Protein AF-A0AAV2Q7E6-F1 (afdb_monomer_lite)

Radius of gyration: 12.96 Å; chains: 1; bounding box: 34×28×27 Å

Organism: Meganyctiphanes norvegica (NCBI:txid48144)

Secondary structure (DSSP, 8-state):
---EEE--S---------TTPPSEEEEETTTTTSEEEEEEE-TTS-EEEEEEEEPTTEEEETTTTEEEETTTSPPTTTTTSS----SSSHHHHHHHHHHHHS---

InterPro domains:
  IPR002557 Chitin binding domain [PF01607] (18-76)
  IPR002557 Chitin binding domain [PS50940] (15-78)
  IPR002557 Chitin binding domain [SM00494] (16-78)
  IPR036508 Chitin binding domain superfamily [SSF57625] (16-85)
  IPR052976 Scoloptoxin-like [PTHR22933] (14-78)

pLDDT: mean 76.54, std 13.36, range [34.16, 89.44]

Sequence (105 aa):
MVMATAAIGQDLQSTFKCEGRPSGFYTDVESNCQVFHVCVPDTNLETRQFTFSCGRSTVFSQVDQTCVHSDMAPPCQESQLTGDTTGRDFFEIFKEFLKKNMWVT

Structure (mmCIF, N/CA/C/O backbone):
data_AF-A0AAV2Q7E6-F1
#
_entry.id   AF-A0AAV2Q7E6-F1
#
loop_
_atom_site.group_PDB
_atom_site.id
_atom_site.type_symbol
_atom_site.label_atom_id
_atom_site.label_alt_id
_atom_site.label_comp_id
_atom_site.label_asym_id
_atom_site.label_entity_id
_atom_site.label_seq_id
_atom_site.pdbx_PDB_ins_code
_atom_site.Cartn_x
_atom_site.Cartn_y
_atom_site.Cartn_z
_atom_site.occupancy
_atom_site.B_iso_or_equiv
_atom_site.auth_seq_id
_atom_site.auth_comp_id
_atom_site.auth_asym_id
_atom_site.auth_atom_id
_atom_site.pdbx_PDB_model_num
ATOM 1 N N . MET A 1 1 ? 15.816 2.746 1.451 1.00 45.94 1 MET A N 1
ATOM 2 C CA . MET A 1 1 ? 14.777 3.644 1.991 1.00 45.94 1 MET A CA 1
ATOM 3 C C . MET A 1 1 ? 13.708 3.739 0.925 1.00 45.94 1 MET A C 1
ATOM 5 O O . MET A 1 1 ? 13.842 4.520 -0.007 1.00 45.94 1 MET A O 1
ATOM 9 N N . VAL A 1 2 ? 12.769 2.798 0.951 1.00 55.34 2 VAL A N 1
ATOM 10 C CA . VAL A 1 2 ? 11.736 2.716 -0.076 1.00 55.34 2 VAL A CA 1
ATOM 11 C C . VAL A 1 2 ? 10.571 3.564 0.403 1.00 55.34 2 VAL A C 1
ATOM 13 O O . VAL A 1 2 ? 9.958 3.255 1.416 1.00 55.34 2 VAL A O 1
ATOM 16 N N . MET A 1 3 ? 10.344 4.685 -0.270 1.00 68.81 3 MET A N 1
ATOM 17 C CA . MET A 1 3 ? 9.359 5.663 0.168 1.00 68.81 3 MET A CA 1
ATOM 18 C C . M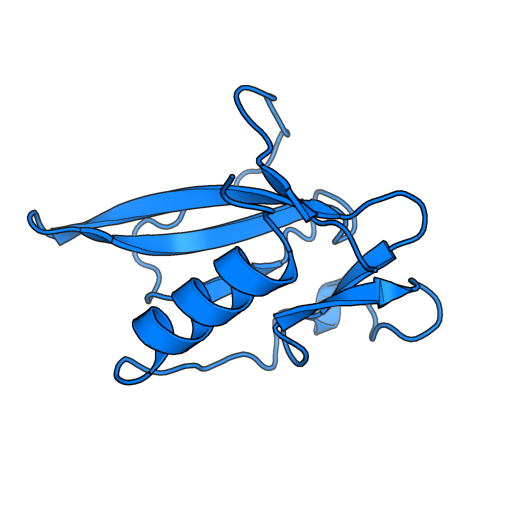ET A 1 3 ? 8.036 5.389 -0.534 1.00 68.81 3 MET A C 1
ATOM 20 O O . MET A 1 3 ? 7.957 5.453 -1.763 1.00 68.81 3 MET A O 1
ATOM 24 N N . ALA A 1 4 ? 7.013 5.097 0.261 1.00 76.69 4 ALA A N 1
ATOM 25 C CA . ALA A 1 4 ? 5.630 5.240 -0.152 1.00 76.69 4 ALA A CA 1
ATOM 26 C C . ALA A 1 4 ? 5.148 6.608 0.333 1.00 76.69 4 ALA A C 1
ATOM 28 O O . ALA A 1 4 ? 5.332 6.961 1.498 1.00 76.69 4 ALA A O 1
ATOM 29 N N . THR A 1 5 ? 4.547 7.393 -0.548 1.00 82.06 5 THR A N 1
ATOM 30 C CA . THR A 1 5 ? 3.982 8.697 -0.192 1.00 82.06 5 THR A CA 1
ATOM 31 C C . THR A 1 5 ? 2.473 8.593 -0.128 1.00 82.06 5 THR A C 1
ATOM 33 O O . THR A 1 5 ? 1.864 7.965 -0.993 1.00 82.06 5 THR A O 1
ATOM 36 N N . ALA A 1 6 ? 1.858 9.217 0.877 1.00 80.44 6 ALA A N 1
ATOM 37 C CA . ALA A 1 6 ? 0.408 9.350 0.914 1.00 80.44 6 ALA A CA 1
ATOM 38 C C . ALA A 1 6 ? -0.055 10.105 -0.341 1.00 80.44 6 ALA A C 1
ATOM 40 O O . ALA A 1 6 ? 0.371 11.235 -0.590 1.00 80.44 6 ALA A O 1
ATOM 41 N N . ALA A 1 7 ? -0.918 9.475 -1.132 1.00 71.19 7 ALA A N 1
ATOM 42 C CA . ALA A 1 7 ? -1.530 10.094 -2.295 1.00 71.19 7 ALA A CA 1
ATOM 43 C C . ALA A 1 7 ? -2.718 10.935 -1.809 1.00 71.19 7 ALA A C 1
ATOM 45 O O . ALA A 1 7 ? -3.867 10.496 -1.811 1.00 71.19 7 ALA A O 1
ATOM 46 N N . ILE A 1 8 ? -2.433 12.134 -1.301 1.00 58.84 8 ILE A N 1
ATOM 47 C CA . ILE A 1 8 ? -3.466 13.060 -0.829 1.00 58.84 8 ILE A CA 1
ATOM 48 C C . ILE A 1 8 ? -4.053 13.775 -2.051 1.00 58.84 8 ILE A C 1
ATOM 50 O O . ILE A 1 8 ? -3.366 14.550 -2.710 1.00 58.84 8 ILE A O 1
ATOM 54 N N . GLY A 1 9 ? -5.328 13.521 -2.351 1.00 53.88 9 GLY A N 1
ATOM 55 C CA . GLY A 1 9 ? -6.105 14.327 -3.300 1.00 53.88 9 GLY A CA 1
ATOM 56 C C . GLY A 1 9 ? -5.805 14.116 -4.786 1.00 53.88 9 GLY A C 1
ATOM 57 O O . GLY A 1 9 ? -6.203 14.954 -5.590 1.00 53.88 9 GLY A O 1
ATOM 58 N N . GLN A 1 10 ? -5.132 13.033 -5.177 1.00 46.19 10 GLN A N 1
ATOM 59 C CA . GLN A 1 10 ? -5.034 12.696 -6.594 1.00 46.19 10 GLN A CA 1
ATOM 60 C C . GLN A 1 10 ? -6.194 11.790 -6.985 1.00 46.19 10 GLN A C 1
ATOM 62 O O . GLN A 1 10 ? -6.382 10.724 -6.399 1.00 46.19 10 GLN A O 1
ATOM 67 N N . ASP A 1 11 ? -6.940 12.244 -7.989 1.00 49.69 11 ASP A N 1
ATOM 68 C CA . ASP A 1 11 ? -7.808 11.452 -8.859 1.00 49.69 11 ASP A CA 1
ATOM 69 C C . ASP A 1 11 ? -6.948 10.420 -9.607 1.00 49.69 11 ASP A C 1
ATOM 71 O O . ASP A 1 11 ? -6.719 10.480 -10.812 1.00 49.69 11 ASP A O 1
ATOM 75 N N . LEU A 1 12 ? -6.345 9.510 -8.845 1.00 58.03 12 LEU A N 1
ATOM 76 C CA . LEU A 1 12 ? -5.895 8.237 -9.357 1.00 58.03 12 LEU A CA 1
A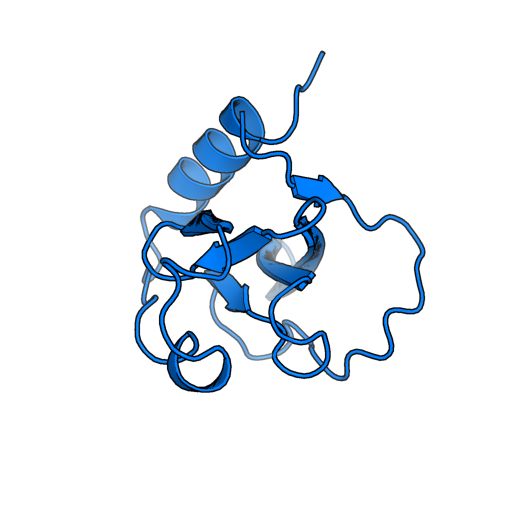TOM 77 C C . LEU A 1 12 ? -7.186 7.579 -9.820 1.00 58.03 12 LEU A C 1
ATOM 79 O O . LEU A 1 12 ? -8.028 7.270 -8.977 1.00 58.03 12 LEU A O 1
ATOM 83 N N . GLN A 1 13 ? -7.373 7.475 -11.140 1.00 59.47 13 GLN A N 1
ATOM 84 C CA . GLN A 1 13 ? -8.499 6.796 -11.784 1.00 59.47 13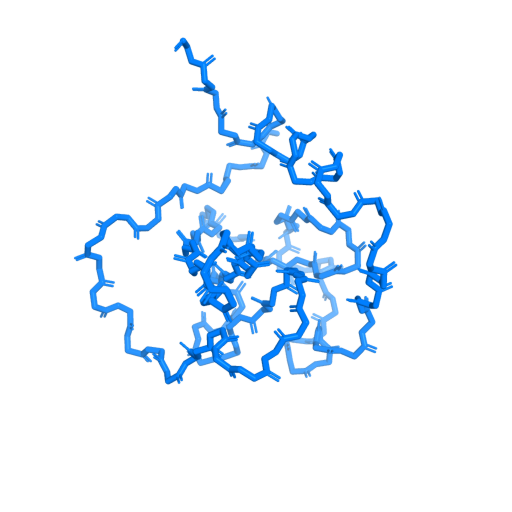 GLN A CA 1
ATOM 85 C C . GLN A 1 13 ? -8.457 5.307 -11.437 1.00 59.47 13 GLN A C 1
ATOM 87 O O . GLN A 1 13 ? -8.136 4.466 -12.265 1.00 59.47 13 GLN A O 1
ATOM 92 N N . SER A 1 14 ? -8.712 5.020 -10.173 1.00 71.25 14 SER A N 1
ATOM 93 C CA . SER A 1 14 ? -8.713 3.714 -9.569 1.00 71.25 14 SER A CA 1
ATOM 94 C C . SER A 1 14 ? -10.142 3.434 -9.170 1.00 71.25 14 SER A C 1
ATOM 96 O O . SER A 1 14 ? -10.746 4.159 -8.366 1.00 71.25 14 SER A O 1
ATOM 98 N N . THR A 1 15 ? -10.703 2.376 -9.734 1.00 82.44 15 THR A N 1
ATOM 99 C CA . THR A 1 15 ? -12.031 1.898 -9.341 1.00 82.44 15 THR A CA 1
ATOM 100 C C . THR A 1 15 ? -12.014 1.221 -7.967 1.00 82.44 15 THR A C 1
ATOM 102 O O . THR A 1 15 ? -13.067 0.846 -7.443 1.00 82.44 15 THR A O 1
ATOM 105 N N . PHE A 1 16 ? -10.838 1.102 -7.338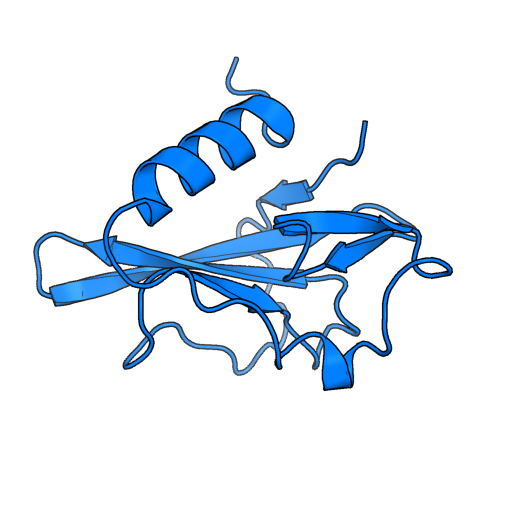 1.00 87.44 16 PHE A N 1
ATOM 106 C CA . PHE A 1 16 ? -10.665 0.431 -6.062 1.00 87.44 16 PHE A CA 1
ATOM 107 C C . PHE A 1 16 ? -11.420 1.125 -4.920 1.00 87.44 16 PHE A C 1
ATOM 109 O O . PHE A 1 16 ? -11.239 2.316 -4.631 1.00 87.44 16 PHE A O 1
ATOM 116 N N . LYS A 1 17 ? -12.222 0.325 -4.208 1.00 86.81 17 LYS A N 1
ATOM 117 C CA . LYS A 1 17 ? -12.939 0.704 -2.987 1.00 86.81 17 LYS A CA 1
ATOM 118 C C . LYS A 1 17 ? -12.711 -0.325 -1.885 1.00 86.81 17 LYS A C 1
ATOM 120 O O . LYS A 1 17 ? -12.747 -1.530 -2.138 1.00 86.81 17 LYS A O 1
ATOM 125 N N . CYS A 1 18 ? -12.530 0.168 -0.661 1.00 87.12 18 CYS A N 1
ATOM 126 C CA . CYS A 1 18 ? -12.454 -0.660 0.546 1.00 87.12 18 CYS A CA 1
ATOM 127 C C . CYS A 1 18 ? -13.803 -1.228 1.012 1.00 87.12 18 CYS A C 1
ATOM 129 O O . CYS A 1 18 ? -13.826 -2.110 1.866 1.00 87.12 18 CYS A O 1
ATOM 131 N N . GLU A 1 19 ? -14.923 -0.735 0.482 1.00 86.50 19 GLU A N 1
ATOM 132 C CA . GLU A 1 19 ? -16.256 -1.212 0.849 1.00 86.50 19 GLU A CA 1
ATOM 133 C C . GLU A 1 19 ? -16.401 -2.722 0.591 1.00 86.50 19 GLU A C 1
ATOM 135 O O . GLU A 1 19 ? -16.055 -3.223 -0.479 1.00 86.50 19 GLU A O 1
ATOM 140 N N . GLY A 1 20 ? -16.871 -3.461 1.601 1.00 81.12 20 GLY A N 1
ATOM 141 C CA . GLY A 1 20 ? -17.040 -4.916 1.531 1.00 81.12 20 GLY A CA 1
ATOM 142 C C . GLY A 1 20 ? -15.740 -5.731 1.552 1.00 81.12 20 GLY A C 1
ATOM 143 O O . GLY A 1 20 ? -15.799 -6.954 1.426 1.00 81.12 20 GLY A O 1
ATOM 144 N N . ARG A 1 21 ? -14.571 -5.096 1.721 1.00 83.12 21 ARG A N 1
ATOM 145 C CA . ARG A 1 21 ? -13.271 -5.777 1.811 1.00 83.12 21 ARG A CA 1
ATOM 146 C C . ARG A 1 21 ? -12.794 -5.888 3.262 1.00 83.12 21 ARG A C 1
ATOM 148 O O . ARG A 1 21 ? -13.053 -4.989 4.060 1.00 83.12 21 ARG A O 1
ATOM 155 N N . PRO A 1 22 ? -12.064 -6.960 3.621 1.00 83.69 22 PRO A N 1
ATOM 156 C CA . PRO A 1 22 ? -11.436 -7.048 4.931 1.00 83.69 22 PRO A CA 1
ATOM 157 C C . PRO A 1 22 ? -10.349 -5.978 5.106 1.00 83.69 22 PRO A C 1
ATOM 159 O O . PRO A 1 22 ? -9.849 -5.387 4.145 1.00 83.69 22 PRO A O 1
ATOM 162 N N . SER A 1 23 ? -9.951 -5.736 6.352 1.00 84.94 23 SER A N 1
ATOM 163 C CA . SER A 1 23 ? -8.822 -4.857 6.644 1.00 84.94 23 SER A CA 1
ATOM 164 C C . SER A 1 23 ? -7.537 -5.405 6.024 1.00 84.94 23 SER A C 1
ATOM 166 O O . SER A 1 23 ? -7.242 -6.585 6.212 1.00 84.94 23 SER A O 1
ATOM 168 N N . GLY A 1 24 ? -6.775 -4.583 5.307 1.00 86.25 24 GLY A N 1
ATOM 169 C CA . GLY A 1 24 ? -5.600 -5.080 4.594 1.00 86.25 24 GLY A CA 1
ATOM 170 C C . GLY A 1 24 ? -4.945 -4.068 3.665 1.00 86.25 24 GLY A C 1
ATOM 171 O O . GLY A 1 24 ? -5.420 -2.941 3.508 1.00 86.25 24 GLY A O 1
ATOM 172 N N . PHE A 1 25 ? -3.846 -4.504 3.053 1.00 86.56 25 PHE A N 1
ATOM 173 C CA . PHE A 1 25 ? -3.152 -3.796 1.982 1.00 86.56 25 PHE A CA 1
ATOM 174 C C . PHE A 1 25 ? -3.562 -4.395 0.641 1.00 86.56 25 PHE A C 1
ATOM 176 O O . PHE A 1 25 ? -3.582 -5.615 0.492 1.00 86.56 25 PHE A O 1
ATOM 183 N N . TYR A 1 26 ? -3.855 -3.541 -0.328 1.00 86.44 26 TYR A N 1
ATOM 184 C CA . TYR A 1 26 ? -4.391 -3.935 -1.620 1.00 86.44 26 TYR A CA 1
ATOM 185 C C . TYR A 1 26 ? -3.649 -3.237 -2.739 1.00 86.44 26 TYR A C 1
ATOM 187 O O . TYR A 1 26 ? -3.608 -2.010 -2.803 1.00 86.44 26 TYR A O 1
ATOM 195 N N . THR A 1 27 ? -3.091 -4.031 -3.637 1.00 88.31 27 THR A N 1
ATOM 196 C CA . THR A 1 27 ? -2.387 -3.522 -4.807 1.00 88.31 27 THR A CA 1
ATOM 197 C C . THR A 1 27 ? -3.372 -2.995 -5.845 1.00 88.31 27 THR A C 1
ATOM 199 O O . THR A 1 27 ? -4.331 -3.688 -6.202 1.00 88.31 27 THR A O 1
ATOM 202 N N . ASP A 1 28 ? -3.118 -1.794 -6.362 1.00 88.44 28 ASP A N 1
ATOM 203 C CA . ASP A 1 28 ? -3.881 -1.239 -7.474 1.00 88.44 28 ASP A CA 1
ATOM 204 C C . ASP A 1 28 ? -3.240 -1.641 -8.809 1.00 88.44 28 ASP A C 1
ATOM 206 O O . ASP A 1 28 ? -2.230 -1.084 -9.247 1.00 88.44 28 ASP A O 1
ATOM 210 N N . VAL A 1 29 ? -3.849 -2.619 -9.474 1.00 86.69 29 VAL A N 1
ATOM 211 C CA . VAL A 1 29 ? -3.393 -3.113 -10.779 1.00 86.69 29 VAL A CA 1
ATOM 212 C C . VAL A 1 29 ? -3.659 -2.126 -11.918 1.00 86.69 29 VAL A C 1
ATOM 214 O O . VAL A 1 29 ? -2.911 -2.132 -12.894 1.00 86.69 29 VAL A O 1
ATOM 217 N N . GLU A 1 30 ? -4.661 -1.246 -11.795 1.00 86.62 30 GLU A N 1
ATOM 218 C CA . GLU A 1 30 ? -4.960 -0.208 -12.798 1.00 86.62 30 GLU A CA 1
ATOM 219 C C . GLU A 1 30 ? -3.830 0.831 -12.837 1.00 86.62 30 GLU A C 1
ATOM 221 O O . GLU A 1 30 ? -3.488 1.363 -13.893 1.00 86.62 30 GLU A O 1
ATOM 226 N N . SER A 1 31 ? -3.162 1.029 -11.698 1.00 86.88 31 SER A N 1
ATOM 227 C CA . SER A 1 31 ? -1.972 1.875 -11.560 1.00 86.88 31 SER A CA 1
ATOM 228 C C . SER A 1 31 ? -0.643 1.195 -11.932 1.00 86.88 31 SER A C 1
ATOM 230 O O . SER A 1 31 ? 0.428 1.710 -11.600 1.00 86.88 31 SER A O 1
ATOM 232 N N . ASN A 1 32 ? -0.676 0.011 -12.559 1.00 87.88 32 ASN A N 1
ATOM 233 C CA . ASN A 1 32 ? 0.510 -0.827 -12.779 1.00 87.88 32 ASN A CA 1
ATOM 234 C C . ASN A 1 32 ? 1.274 -1.121 -11.465 1.00 87.88 32 ASN A C 1
ATOM 236 O O . ASN A 1 32 ? 2.505 -1.093 -11.422 1.00 87.88 32 ASN A O 1
ATOM 240 N N . CYS A 1 33 ? 0.532 -1.354 -10.373 1.00 89.06 33 CYS A N 1
ATOM 241 C CA . CYS A 1 33 ? 1.042 -1.630 -9.025 1.00 89.06 33 CYS A CA 1
ATOM 242 C C . CYS A 1 33 ? 1.893 -0.512 -8.403 1.00 89.06 33 CYS A C 1
ATOM 244 O O . CYS A 1 33 ? 2.540 -0.717 -7.371 1.00 89.06 33 CYS A O 1
ATOM 246 N N . GLN A 1 34 ? 1.901 0.680 -9.002 1.00 88.31 34 GLN A N 1
ATOM 247 C CA . GLN A 1 34 ? 2.586 1.834 -8.432 1.00 88.31 34 GLN A CA 1
ATOM 248 C C . GLN A 1 34 ? 1.802 2.425 -7.255 1.00 88.31 34 GLN A C 1
ATOM 250 O O . GLN A 1 34 ? 2.385 3.054 -6.375 1.00 88.31 34 GLN A O 1
ATOM 255 N N . VAL A 1 35 ? 0.490 2.215 -7.220 1.00 89.38 35 VAL A N 1
ATOM 256 C CA . VAL A 1 35 ? -0.400 2.614 -6.135 1.00 89.38 35 VAL A CA 1
ATOM 257 C C . VAL A 1 35 ? -0.859 1.384 -5.368 1.00 89.38 35 VAL A C 1
ATOM 259 O O . VAL A 1 35 ? -0.994 0.280 -5.899 1.00 89.38 35 VAL A O 1
ATOM 262 N N . PHE A 1 36 ? -1.104 1.590 -4.083 1.00 89.06 36 PHE A N 1
ATOM 263 C CA . PHE A 1 36 ? -1.797 0.628 -3.250 1.00 89.06 36 PHE A CA 1
ATOM 264 C C . PHE A 1 36 ? -2.716 1.342 -2.267 1.00 89.06 36 PHE A C 1
ATOM 266 O O . PHE A 1 36 ? -2.540 2.518 -1.926 1.00 89.06 36 PHE A O 1
ATOM 273 N N . HIS A 1 37 ? -3.705 0.597 -1.801 1.00 89.44 37 HIS A N 1
ATOM 274 C CA . HIS A 1 37 ? -4.709 1.058 -0.868 1.00 89.44 37 HIS A CA 1
ATOM 275 C C . HIS A 1 37 ? -4.613 0.280 0.433 1.00 89.44 37 HIS A C 1
ATOM 277 O O . HIS A 1 37 ? -4.323 -0.914 0.449 1.00 89.44 37 HIS A O 1
ATOM 283 N N . VAL A 1 38 ? -4.889 0.958 1.537 1.00 88.19 38 VAL A N 1
ATOM 284 C CA . VAL A 1 38 ? -4.971 0.355 2.861 1.00 88.19 38 VAL A CA 1
ATOM 285 C C . VAL A 1 38 ? -6.385 0.542 3.375 1.00 88.19 38 VAL A C 1
ATOM 287 O O . VAL A 1 38 ? -6.852 1.673 3.518 1.00 88.19 38 VAL A O 1
ATOM 290 N N . CYS A 1 39 ? -7.056 -0.572 3.643 1.00 88.88 39 CYS A N 1
ATOM 291 C CA . CYS A 1 39 ? -8.402 -0.602 4.191 1.00 88.88 39 CYS A CA 1
ATOM 292 C C . CYS A 1 39 ? -8.323 -0.810 5.699 1.00 88.88 39 CYS A C 1
ATOM 294 O O . CYS A 1 39 ? -7.834 -1.842 6.160 1.00 88.88 39 CYS A O 1
ATOM 296 N N . VAL A 1 40 ? -8.785 0.173 6.467 1.00 86.12 40 VAL A N 1
ATOM 297 C CA . VAL A 1 40 ? -8.745 0.174 7.933 1.00 86.12 40 VAL A CA 1
ATOM 298 C C . VAL A 1 40 ? -10.177 0.147 8.466 1.00 86.12 40 VAL A C 1
ATOM 300 O O . VAL A 1 40 ? -10.979 0.981 8.042 1.00 86.12 40 VAL A O 1
ATOM 303 N N . PRO A 1 41 ? -10.522 -0.773 9.384 1.00 81.81 41 PRO A N 1
ATOM 304 C CA . PRO A 1 41 ? -11.855 -0.805 9.965 1.00 81.81 41 PRO A CA 1
ATOM 305 C C . PRO A 1 41 ? -12.051 0.435 10.840 1.00 81.81 41 PRO A C 1
ATOM 307 O O . PRO A 1 41 ? -11.169 0.787 11.628 1.00 81.81 41 PRO A O 1
ATOM 310 N N . ASP A 1 42 ? -13.191 1.101 10.693 1.00 78.88 42 ASP A N 1
ATOM 311 C CA . ASP A 1 42 ? -13.563 2.256 11.503 1.00 78.88 42 ASP A CA 1
ATOM 312 C C . ASP A 1 42 ? -14.657 1.908 12.520 1.00 78.88 42 ASP A C 1
ATOM 314 O O . ASP A 1 42 ? -15.306 0.862 12.448 1.00 78.88 42 ASP A O 1
ATOM 318 N N . THR A 1 43 ? -14.884 2.798 13.486 1.00 71.56 43 THR A N 1
ATOM 319 C CA . THR A 1 43 ? -15.800 2.551 14.613 1.00 71.56 43 THR A CA 1
ATOM 320 C C . THR A 1 43 ? -17.276 2.425 14.215 1.00 71.56 43 THR A C 1
ATOM 322 O O . THR A 1 43 ? -18.072 1.957 15.023 1.00 71.56 43 THR A O 1
ATOM 325 N N . ASN A 1 44 ? -17.647 2.802 12.987 1.00 70.62 44 ASN A N 1
ATOM 326 C CA . ASN A 1 44 ? -19.033 2.844 12.500 1.00 70.62 44 ASN A CA 1
ATOM 327 C C . ASN A 1 44 ? -19.379 1.739 11.483 1.00 70.62 44 ASN A C 1
ATOM 329 O O . ASN A 1 44 ? -20.302 1.922 10.698 1.00 70.62 44 ASN A O 1
ATOM 333 N N . LEU A 1 45 ? -18.638 0.621 11.448 1.00 66.31 45 LEU A N 1
ATOM 334 C CA . LEU A 1 45 ? -18.733 -0.418 10.394 1.00 66.31 45 LEU A CA 1
ATOM 335 C C . LEU A 1 45 ? -18.330 0.066 8.989 1.00 66.31 45 LEU A C 1
ATOM 337 O O . LEU A 1 45 ? -18.341 -0.708 8.034 1.00 66.31 45 LEU A O 1
ATOM 341 N N . GLU A 1 46 ? -17.930 1.326 8.862 1.00 74.00 46 GLU A N 1
ATOM 342 C CA . GLU A 1 46 ? -17.308 1.864 7.664 1.00 74.00 46 GLU A CA 1
ATOM 343 C C . GLU A 1 46 ? -15.832 1.460 7.613 1.00 74.00 46 GLU A C 1
ATOM 345 O O . GLU A 1 46 ? -15.184 1.224 8.634 1.00 74.00 46 GLU A O 1
ATOM 350 N N . THR A 1 47 ? -15.285 1.368 6.403 1.00 81.81 47 THR A N 1
ATOM 351 C CA . THR A 1 47 ? -13.864 1.077 6.195 1.00 81.81 47 THR A CA 1
ATOM 352 C C . THR A 1 47 ? -13.196 2.314 5.625 1.00 81.81 47 THR A C 1
ATOM 354 O O . THR A 1 47 ? -13.551 2.774 4.538 1.00 81.81 47 THR A O 1
ATOM 357 N N . ARG A 1 48 ? -12.216 2.860 6.346 1.00 86.19 48 ARG A N 1
ATOM 358 C CA . ARG A 1 48 ? -11.407 3.972 5.847 1.00 86.19 48 ARG A CA 1
ATOM 359 C C . ARG A 1 48 ? -10.404 3.461 4.822 1.00 86.19 48 ARG A C 1
ATOM 361 O O . ARG A 1 48 ? -9.668 2.513 5.084 1.00 86.19 48 ARG A O 1
ATOM 368 N N . GLN A 1 49 ? -10.368 4.124 3.671 1.00 87.94 49 GLN A N 1
ATOM 369 C CA . GLN A 1 49 ? -9.402 3.878 2.609 1.00 87.94 49 GLN A CA 1
ATOM 370 C C . GLN A 1 49 ? -8.290 4.921 2.672 1.00 87.94 49 GLN A C 1
ATOM 372 O O . GLN A 1 49 ? -8.548 6.120 2.577 1.00 87.94 49 GLN A O 1
ATOM 377 N N . PHE A 1 50 ? -7.051 4.459 2.783 1.00 86.69 50 PHE A N 1
ATOM 378 C CA . PHE A 1 50 ? -5.859 5.275 2.577 1.00 86.69 50 PHE A CA 1
ATOM 379 C C . PHE A 1 50 ? -5.203 4.862 1.266 1.00 86.69 50 PHE A C 1
ATOM 381 O O . PHE A 1 50 ? -5.133 3.673 0.971 1.00 86.69 50 PHE A O 1
ATOM 388 N N . THR A 1 51 ? -4.708 5.821 0.493 1.00 87.25 51 THR A N 1
ATOM 389 C CA . THR A 1 51 ? -4.038 5.552 -0.783 1.00 87.25 51 THR A CA 1
ATOM 390 C C . THR A 1 51 ? -2.602 6.034 -0.710 1.00 87.25 51 THR A C 1
ATOM 392 O O . THR A 1 51 ? -2.327 7.139 -0.235 1.00 87.25 51 THR A O 1
ATOM 395 N N . PHE A 1 52 ? -1.688 5.209 -1.200 1.00 88.25 52 PHE A N 1
ATOM 396 C CA . PHE A 1 52 ? -0.263 5.492 -1.219 1.00 88.25 52 PHE A CA 1
ATOM 397 C C . PHE A 1 52 ? 0.308 5.190 -2.598 1.00 88.25 52 PHE A C 1
ATOM 399 O O . PHE A 1 52 ? -0.140 4.270 -3.278 1.00 88.25 52 PHE A O 1
ATOM 406 N N . SER A 1 53 ? 1.326 5.947 -2.990 1.00 87.88 53 SER A N 1
ATOM 407 C CA . SER A 1 53 ? 2.086 5.722 -4.215 1.00 87.88 53 SER A CA 1
ATOM 408 C C . SER A 1 53 ? 3.524 5.349 -3.887 1.00 87.88 53 SER A C 1
ATOM 410 O O . SER A 1 53 ? 4.192 6.027 -3.101 1.00 87.88 53 SER A O 1
ATOM 412 N N . CYS A 1 54 ? 4.018 4.303 -4.529 1.00 87.75 54 CYS A N 1
ATOM 413 C CA . CYS A 1 54 ? 5.416 3.924 -4.524 1.00 87.75 54 CYS A CA 1
ATOM 414 C C . CYS A 1 54 ? 6.262 4.935 -5.312 1.00 87.75 54 CYS A C 1
ATOM 416 O O . CYS A 1 54 ? 5.840 5.484 -6.337 1.00 87.75 54 CYS A O 1
ATOM 418 N N . GLY A 1 55 ? 7.480 5.182 -4.826 1.00 85.94 55 GLY A N 1
ATOM 419 C CA . GLY A 1 55 ? 8.466 6.009 -5.516 1.00 85.94 55 GLY A CA 1
ATOM 420 C C . GLY A 1 55 ? 8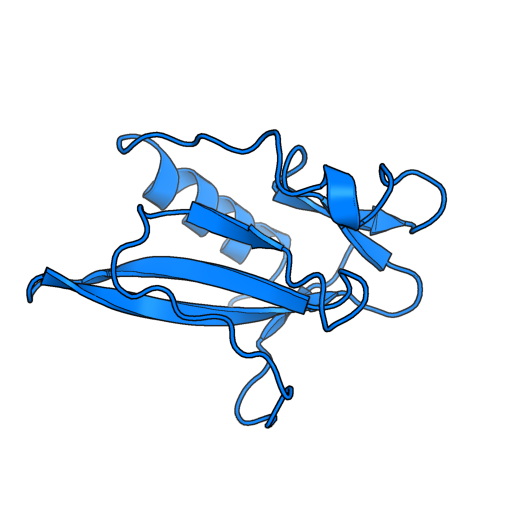.844 5.467 -6.902 1.00 85.94 55 GLY A C 1
ATOM 421 O O . GLY A 1 55 ? 8.489 4.352 -7.290 1.00 85.94 55 GLY A O 1
ATOM 422 N N . ARG A 1 56 ? 9.599 6.262 -7.669 1.00 85.25 56 ARG A N 1
ATOM 423 C CA . ARG A 1 56 ? 10.034 5.885 -9.025 1.00 85.25 56 ARG A CA 1
ATOM 424 C C . ARG A 1 56 ? 10.707 4.507 -9.054 1.00 85.25 56 ARG A C 1
ATOM 426 O O . ARG A 1 56 ? 11.526 4.201 -8.193 1.00 85.25 56 ARG A O 1
ATOM 433 N N . SER A 1 57 ? 10.369 3.725 -10.081 1.00 87.19 57 SER A N 1
ATOM 434 C CA . SER A 1 57 ? 10.895 2.373 -10.344 1.00 87.19 57 SER A CA 1
ATOM 435 C C . SER A 1 57 ? 10.570 1.318 -9.277 1.00 87.19 57 SER A C 1
ATOM 437 O O . SER A 1 57 ? 11.121 0.216 -9.310 1.00 87.19 57 SER A O 1
ATOM 439 N N . THR A 1 58 ? 9.660 1.627 -8.350 1.00 89.25 58 THR A N 1
ATOM 440 C CA . THR A 1 58 ? 9.189 0.688 -7.328 1.00 89.25 58 THR A CA 1
ATOM 441 C C . THR A 1 58 ? 7.692 0.442 -7.458 1.00 89.25 58 THR A C 1
ATOM 443 O O . THR A 1 58 ? 6.949 1.326 -7.883 1.00 89.25 58 THR A O 1
ATOM 446 N N . VAL A 1 59 ? 7.263 -0.759 -7.089 1.00 89.38 59 VAL A N 1
ATOM 447 C CA . VAL A 1 59 ? 5.862 -1.201 -7.084 1.00 89.38 59 VAL A CA 1
ATOM 448 C C . VAL A 1 59 ? 5.543 -1.845 -5.744 1.00 89.38 59 VAL A C 1
ATOM 450 O O . VAL A 1 59 ? 6.444 -2.343 -5.065 1.00 89.38 59 VAL A O 1
ATOM 453 N N . PHE A 1 60 ? 4.279 -1.814 -5.339 1.00 88.19 60 PHE A N 1
ATOM 454 C CA . PHE A 1 60 ? 3.864 -2.398 -4.072 1.00 88.19 60 PHE A CA 1
ATOM 455 C C . PHE A 1 60 ? 3.878 -3.928 -4.149 1.00 88.19 60 PHE A C 1
ATOM 457 O O . PHE A 1 60 ? 3.247 -4.522 -5.023 1.00 88.19 60 PHE A O 1
ATOM 464 N N . SER A 1 61 ? 4.588 -4.561 -3.215 1.00 82.88 61 SER A N 1
ATOM 465 C CA . SER A 1 61 ? 4.524 -6.000 -2.974 1.00 82.88 61 SER A CA 1
ATOM 466 C C . SER A 1 61 ? 3.572 -6.250 -1.813 1.00 82.88 61 SER A C 1
ATOM 468 O O . SER A 1 61 ? 3.847 -5.858 -0.678 1.00 82.88 61 SER A O 1
ATOM 470 N N . GLN A 1 62 ? 2.451 -6.918 -2.084 1.00 78.81 62 GLN A N 1
ATOM 471 C CA . GLN A 1 62 ? 1.493 -7.293 -1.043 1.00 78.81 62 GLN A CA 1
ATOM 472 C C . GLN A 1 62 ? 2.062 -8.359 -0.090 1.00 78.81 62 GLN A C 1
ATOM 474 O O . GLN A 1 62 ? 1.675 -8.394 1.076 1.00 78.81 62 GLN A O 1
ATOM 479 N N . VAL A 1 63 ? 3.019 -9.168 -0.564 1.00 77.00 63 VAL A N 1
ATOM 480 C CA . VAL A 1 63 ? 3.739 -10.176 0.233 1.00 77.00 63 VAL A CA 1
ATOM 481 C C . VAL A 1 63 ? 4.674 -9.507 1.235 1.00 77.00 63 VAL A C 1
ATOM 483 O O . VAL A 1 63 ? 4.625 -9.804 2.425 1.00 77.00 63 VAL A O 1
ATOM 486 N N . ASP A 1 64 ? 5.497 -8.569 0.762 1.00 79.38 64 ASP A N 1
ATOM 487 C CA . ASP A 1 64 ? 6.476 -7.869 1.604 1.00 79.38 64 ASP A CA 1
ATOM 488 C C . ASP A 1 64 ? 5.870 -6.668 2.345 1.00 79.38 64 ASP A C 1
ATOM 490 O O . ASP A 1 64 ? 6.530 -6.044 3.178 1.00 79.38 64 ASP A O 1
ATOM 494 N N . GLN A 1 65 ?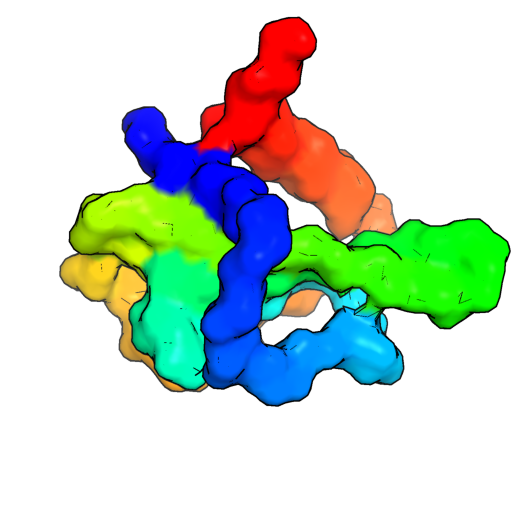 4.622 -6.318 2.015 1.00 80.81 65 GLN A N 1
ATOM 495 C CA . GLN A 1 65 ? 3.873 -5.177 2.549 1.00 80.81 65 GLN A CA 1
ATOM 496 C C . GLN A 1 65 ? 4.656 -3.858 2.451 1.00 80.81 65 GLN A C 1
ATOM 498 O O . GLN A 1 65 ? 4.596 -2.989 3.324 1.00 80.81 65 GLN A O 1
ATOM 503 N N . THR A 1 66 ? 5.417 -3.705 1.370 1.00 83.88 66 THR A N 1
ATOM 504 C CA . THR A 1 66 ? 6.270 -2.546 1.105 1.00 83.88 66 THR A CA 1
ATOM 505 C C . THR A 1 66 ? 6.464 -2.378 -0.396 1.00 83.88 66 THR A C 1
ATOM 507 O O . THR A 1 66 ? 6.197 -3.302 -1.167 1.00 83.88 66 THR A O 1
ATOM 510 N N . CYS A 1 67 ? 6.943 -1.212 -0.839 1.00 86.88 67 CYS A N 1
ATOM 511 C CA . CYS A 1 67 ? 7.363 -1.105 -2.230 1.00 86.88 67 CYS A CA 1
ATOM 512 C C . CYS A 1 67 ? 8.722 -1.790 -2.418 1.00 86.88 67 CYS A C 1
ATOM 514 O O . CYS A 1 67 ? 9.635 -1.655 -1.599 1.00 86.88 67 CYS A O 1
ATOM 516 N N . VAL A 1 68 ? 8.850 -2.528 -3.510 1.00 87.56 68 VAL A N 1
ATOM 517 C CA . VAL A 1 68 ? 10.076 -3.205 -3.937 1.00 87.56 68 VAL A CA 1
ATOM 518 C C . VAL A 1 68 ? 10.421 -2.733 -5.342 1.00 87.56 68 VAL A C 1
ATOM 520 O O . VAL A 1 68 ? 9.585 -2.147 -6.034 1.00 87.56 68 VAL A O 1
ATOM 523 N N . HIS A 1 69 ? 11.665 -2.923 -5.772 1.00 88.56 69 HIS A N 1
ATOM 524 C CA . HIS A 1 69 ? 12.029 -2.569 -7.139 1.00 88.56 69 HIS A CA 1
ATOM 525 C C . HIS A 1 69 ? 11.276 -3.474 -8.126 1.00 88.56 69 HIS A C 1
ATOM 527 O O . HIS A 1 69 ? 11.081 -4.662 -7.874 1.00 88.56 69 HIS A O 1
ATOM 533 N N . SER A 1 70 ? 10.811 -2.885 -9.226 1.00 86.94 70 SER A N 1
ATOM 534 C CA . SER A 1 70 ? 9.919 -3.553 -10.189 1.00 86.94 70 SER A CA 1
ATOM 535 C C . SER A 1 70 ? 10.489 -4.819 -10.846 1.00 86.94 70 SER A C 1
ATOM 537 O O . SER A 1 70 ? 9.718 -5.647 -11.312 1.00 86.94 70 SER A O 1
ATOM 539 N N . ASP A 1 71 ? 11.810 -4.997 -10.855 1.00 87.81 71 ASP A N 1
ATOM 540 C CA . ASP A 1 71 ? 12.496 -6.194 -11.370 1.00 87.81 71 ASP A CA 1
ATOM 541 C C . ASP A 1 71 ? 12.493 -7.387 -10.398 1.00 87.81 71 ASP A C 1
ATOM 543 O O . ASP A 1 71 ? 12.694 -8.522 -10.822 1.00 87.81 71 ASP A O 1
ATOM 547 N N . MET A 1 72 ? 12.280 -7.134 -9.106 1.00 84.50 72 MET A N 1
ATOM 548 C CA . MET A 1 72 ? 12.205 -8.145 -8.049 1.00 84.50 72 MET A CA 1
ATOM 549 C C . MET A 1 72 ? 10.759 -8.486 -7.678 1.00 84.50 72 MET A C 1
ATOM 551 O O . MET A 1 72 ? 10.526 -9.457 -6.960 1.00 84.50 72 MET A O 1
ATOM 555 N N . ALA A 1 73 ? 9.795 -7.680 -8.124 1.00 80.50 73 ALA A N 1
ATOM 556 C CA . ALA A 1 73 ? 8.386 -7.905 -7.851 1.00 80.50 73 ALA A CA 1
ATOM 557 C C . ALA A 1 73 ? 7.830 -9.060 -8.707 1.00 80.50 73 ALA A C 1
ATOM 559 O O . ALA A 1 73 ? 8.210 -9.193 -9.874 1.00 80.50 73 ALA A O 1
ATOM 560 N N . PRO A 1 74 ? 6.889 -9.863 -8.176 1.00 79.75 74 PRO A N 1
ATOM 561 C CA . PRO A 1 74 ? 6.087 -10.747 -9.014 1.00 79.75 74 PRO A CA 1
ATOM 562 C C . PRO A 1 74 ? 5.267 -9.934 -10.036 1.00 79.75 74 PRO A C 1
ATOM 564 O O . PRO A 1 74 ? 5.086 -8.721 -9.862 1.00 79.75 74 PRO A O 1
ATOM 567 N N . PRO A 1 75 ? 4.748 -10.575 -11.102 1.00 83.31 75 PRO A N 1
ATOM 568 C CA . PRO A 1 75 ? 3.862 -9.915 -12.053 1.00 83.31 75 PRO A CA 1
ATOM 569 C C . PRO A 1 75 ? 2.724 -9.187 -11.331 1.00 83.31 75 PRO A C 1
ATOM 571 O O . PRO A 1 75 ? 2.054 -9.761 -10.477 1.00 83.31 75 PRO A O 1
ATOM 574 N N . CYS A 1 76 ? 2.492 -7.924 -11.690 1.00 80.06 76 CYS A N 1
ATOM 575 C CA . CYS A 1 76 ? 1.560 -7.030 -10.997 1.00 80.06 76 CYS A CA 1
ATOM 576 C C . CYS A 1 76 ? 0.155 -7.640 -10.792 1.00 80.06 76 CYS A C 1
ATOM 578 O O . CYS A 1 76 ? -0.456 -7.494 -9.736 1.00 80.06 76 CYS A O 1
ATOM 580 N N . GLN A 1 77 ? -0.340 -8.379 -11.783 1.00 77.19 77 GLN A N 1
ATOM 581 C CA . GLN A 1 77 ? -1.636 -9.057 -11.750 1.00 77.19 77 GLN A CA 1
ATOM 582 C C . GLN A 1 77 ? -1.682 -10.227 -10.752 1.00 77.19 77 GLN A C 1
ATOM 584 O O . GLN A 1 77 ? -2.745 -10.544 -10.225 1.00 77.19 77 GLN A O 1
ATOM 589 N N . GLU A 1 78 ? -0.542 -10.853 -10.467 1.00 73.56 78 GLU A N 1
ATOM 590 C CA . GLU A 1 78 ? -0.408 -11.947 -9.499 1.00 73.56 78 GLU A CA 1
ATOM 591 C C . GLU A 1 78 ? -0.143 -11.429 -8.080 1.00 73.56 78 GLU A C 1
ATOM 593 O O . GLU A 1 78 ? -0.418 -12.130 -7.105 1.00 73.56 78 GLU A O 1
ATOM 598 N N . SER A 1 79 ? 0.283 -10.168 -7.942 1.00 64.62 79 SER A N 1
ATOM 599 C CA . SER A 1 79 ? 0.483 -9.495 -6.651 1.00 64.62 79 SER A CA 1
ATOM 600 C C . SER A 1 79 ? -0.786 -9.396 -5.795 1.00 64.62 79 SER A C 1
ATOM 602 O O . SER A 1 79 ? -0.691 -9.039 -4.626 1.00 64.62 79 SER A O 1
ATOM 604 N N . GLN A 1 80 ? -1.965 -9.714 -6.346 1.00 63.97 80 GLN A N 1
ATOM 605 C CA . GLN A 1 80 ? -3.245 -9.764 -5.629 1.00 63.97 80 GLN A CA 1
ATOM 606 C C . GLN A 1 80 ? -3.486 -11.082 -4.865 1.00 63.97 80 GLN A C 1
ATOM 608 O O . GLN A 1 80 ? -4.447 -11.169 -4.100 1.00 63.97 80 GLN A O 1
ATOM 613 N N . LEU A 1 81 ? -2.665 -12.121 -5.075 1.00 57.19 81 LEU A N 1
ATOM 614 C CA . LEU A 1 81 ? -3.000 -13.495 -4.667 1.00 57.19 81 LEU A CA 1
ATOM 615 C C . LEU A 1 81 ? -2.494 -13.916 -3.277 1.00 57.19 81 LEU A C 1
ATOM 617 O O . LEU A 1 81 ? -2.887 -14.974 -2.792 1.00 57.19 81 LEU A O 1
ATOM 621 N N . THR A 1 82 ? -1.662 -13.121 -2.601 1.00 52.50 82 THR A N 1
ATOM 622 C CA . THR A 1 82 ? -0.969 -13.580 -1.378 1.00 52.50 82 THR A CA 1
ATOM 623 C C . THR A 1 82 ? -0.799 -12.486 -0.327 1.00 52.50 82 THR A C 1
ATOM 625 O O . THR A 1 82 ? 0.313 -12.067 -0.017 1.00 52.50 82 THR A O 1
ATOM 628 N N . GLY A 1 83 ? -1.904 -12.034 0.264 1.00 53.31 83 GLY A N 1
ATOM 629 C CA . GLY A 1 83 ? -1.857 -11.121 1.406 1.00 53.31 83 GLY A CA 1
ATOM 630 C C . GLY A 1 83 ? -3.093 -11.207 2.279 1.00 53.31 83 GLY A C 1
ATOM 631 O O . GLY A 1 83 ? -3.770 -10.204 2.479 1.00 53.31 83 GLY A O 1
ATOM 632 N N . ASP A 1 84 ? -3.396 -12.408 2.764 1.00 51.94 84 ASP A N 1
ATOM 633 C CA . ASP A 1 84 ? -4.348 -12.601 3.852 1.00 51.94 84 ASP A CA 1
ATOM 634 C C . ASP A 1 84 ? -3.652 -12.254 5.176 1.00 51.94 84 ASP A C 1
ATOM 636 O O . ASP A 1 84 ? -2.935 -13.067 5.755 1.00 51.94 84 ASP A O 1
ATOM 640 N N . THR A 1 85 ? -3.821 -11.023 5.651 1.00 55.50 85 THR A N 1
ATOM 641 C CA . THR A 1 85 ? -3.626 -10.714 7.071 1.00 55.50 85 THR A CA 1
ATOM 642 C C . THR A 1 85 ? -4.986 -10.640 7.737 1.00 55.50 85 THR A C 1
ATOM 644 O O . THR A 1 85 ? -5.526 -9.574 8.030 1.00 55.50 85 THR A O 1
ATOM 647 N N . THR A 1 86 ? -5.560 -11.814 7.980 1.00 55.00 86 THR A N 1
ATOM 648 C CA . THR A 1 86 ? -6.813 -11.980 8.706 1.00 55.00 86 THR A CA 1
ATOM 649 C C . THR A 1 86 ? -6.696 -11.387 10.118 1.00 55.00 86 THR A C 1
ATOM 651 O O . THR A 1 86 ? -6.129 -11.967 11.042 1.00 55.00 86 THR A O 1
ATOM 654 N N . GLY A 1 87 ? -7.265 -10.195 10.291 1.00 58.56 87 GLY A N 1
ATOM 655 C CA . GLY A 1 87 ? -8.088 -9.797 11.438 1.00 58.56 87 GLY A CA 1
ATOM 656 C C . GLY A 1 87 ? -7.459 -9.580 12.821 1.00 58.56 87 GLY A C 1
ATOM 657 O O . GLY A 1 87 ? -8.135 -8.975 13.649 1.00 58.56 87 GLY A O 1
ATOM 658 N N . ARG A 1 88 ? -6.229 -10.020 13.127 1.00 55.97 88 ARG A N 1
ATOM 659 C CA . ARG A 1 88 ? -5.650 -9.837 14.485 1.00 55.97 88 ARG A CA 1
ATOM 660 C C . ARG A 1 88 ? -4.395 -8.968 14.562 1.00 55.97 88 ARG A C 1
ATOM 662 O O . ARG A 1 88 ? -4.292 -8.190 15.503 1.00 55.97 88 ARG A O 1
ATOM 669 N N . ASP A 1 89 ? -3.542 -8.983 13.539 1.00 71.25 89 ASP A N 1
ATOM 670 C CA . ASP A 1 89 ? -2.262 -8.248 13.570 1.00 71.25 89 ASP A CA 1
ATOM 671 C C . ASP A 1 89 ? -2.204 -7.051 12.609 1.00 71.25 89 ASP A C 1
ATOM 673 O O . ASP A 1 89 ? -1.215 -6.317 12.577 1.00 71.25 89 ASP A O 1
ATOM 677 N N . PHE A 1 90 ? -3.273 -6.805 11.842 1.00 78.50 90 PHE A N 1
ATOM 678 C CA . PHE A 1 90 ? -3.304 -5.749 10.825 1.00 78.50 90 PHE A CA 1
ATOM 679 C C . PHE A 1 90 ? -2.945 -4.365 11.388 1.00 78.50 90 PHE A C 1
ATOM 681 O O . PHE A 1 90 ? -2.198 -3.619 10.761 1.00 78.50 90 PHE A O 1
ATOM 688 N N . PHE A 1 91 ? -3.433 -4.026 12.585 1.00 78.44 91 PHE A N 1
ATOM 689 C CA . PHE A 1 91 ? -3.174 -2.718 13.187 1.00 78.44 91 PHE A CA 1
ATOM 690 C C . PHE A 1 91 ? -1.696 -2.516 13.554 1.00 78.44 91 PHE A C 1
ATOM 692 O O . PHE A 1 91 ? -1.163 -1.424 13.366 1.00 78.44 91 PHE A O 1
ATOM 699 N N . GLU A 1 92 ? -1.014 -3.561 14.027 1.00 81.56 92 GLU A N 1
ATOM 700 C CA . GLU A 1 92 ? 0.415 -3.490 14.350 1.00 81.56 92 GLU A CA 1
ATOM 701 C C . GLU A 1 92 ? 1.272 -3.460 13.084 1.00 81.56 92 GLU A C 1
ATOM 703 O O . GLU A 1 92 ? 2.179 -2.636 12.979 1.00 81.56 92 GLU A O 1
ATOM 708 N N . ILE A 1 93 ? 0.924 -4.257 12.072 1.00 79.62 93 ILE A N 1
ATOM 709 C CA . ILE A 1 93 ? 1.567 -4.197 10.752 1.00 79.62 93 ILE A CA 1
ATOM 710 C C . ILE A 1 93 ? 1.427 -2.797 10.152 1.00 79.62 93 ILE A C 1
ATOM 712 O O . ILE A 1 93 ? 2.405 -2.224 9.674 1.00 79.62 93 ILE A O 1
ATOM 716 N N . PHE A 1 94 ? 0.227 -2.216 10.205 1.00 81.50 94 PHE A N 1
ATOM 717 C CA . PHE A 1 94 ? -0.014 -0.876 9.688 1.00 81.50 94 PHE A CA 1
ATOM 718 C C . PHE A 1 94 ? 0.793 0.180 10.449 1.00 81.50 94 PHE A C 1
ATOM 720 O O . PHE A 1 94 ? 1.423 1.028 9.819 1.00 81.50 94 PHE A O 1
ATOM 727 N N . LYS A 1 95 ? 0.869 0.107 11.784 1.00 82.19 95 LYS A N 1
ATOM 728 C CA . LYS A 1 95 ? 1.753 0.986 12.571 1.00 82.19 95 LYS A CA 1
ATOM 729 C C . LYS A 1 95 ? 3.216 0.851 12.161 1.00 82.19 95 LYS A C 1
ATOM 731 O O . LYS A 1 95 ? 3.896 1.866 12.026 1.00 82.19 95 LYS A O 1
ATOM 736 N N . GLU A 1 96 ? 3.709 -0.370 11.981 1.00 81.38 96 GLU A N 1
ATOM 737 C CA . GLU A 1 96 ? 5.090 -0.612 11.561 1.00 81.38 96 GLU A CA 1
ATOM 738 C C . GLU A 1 96 ? 5.354 -0.088 10.147 1.00 81.38 96 GLU A C 1
ATOM 740 O O . GLU A 1 96 ? 6.387 0.540 9.911 1.00 81.38 96 GLU A O 1
ATOM 745 N N . PHE A 1 97 ? 4.403 -0.266 9.228 1.00 80.12 97 PHE A N 1
ATOM 746 C CA . PHE A 1 97 ? 4.448 0.332 7.897 1.00 80.12 97 PHE A CA 1
ATOM 747 C C . PHE A 1 97 ? 4.552 1.860 7.983 1.00 80.12 97 PHE A C 1
ATOM 749 O O . PHE A 1 97 ? 5.446 2.444 7.368 1.00 80.12 97 PHE A O 1
ATOM 756 N N . LEU A 1 98 ? 3.691 2.508 8.780 1.00 79.25 98 LEU A N 1
ATOM 757 C CA . LEU A 1 98 ? 3.726 3.958 8.963 1.00 79.25 98 LEU A CA 1
ATOM 758 C C . LEU A 1 98 ? 5.087 4.399 9.506 1.00 79.25 98 LEU A C 1
ATOM 760 O O . LEU A 1 98 ? 5.730 5.226 8.877 1.00 79.25 98 LEU A O 1
ATOM 764 N N . LYS A 1 99 ? 5.593 3.792 10.587 1.00 78.88 99 LYS A N 1
ATOM 765 C CA . LYS A 1 99 ? 6.910 4.140 11.159 1.00 78.88 99 LYS A CA 1
ATOM 766 C C . LYS A 1 99 ? 8.064 3.993 10.163 1.00 78.88 99 LYS A C 1
ATOM 768 O O . LYS A 1 99 ? 8.994 4.793 10.192 1.00 78.88 99 LYS A O 1
ATOM 773 N N . LYS A 1 100 ? 8.041 2.952 9.324 1.00 73.25 100 LYS A N 1
ATOM 774 C CA . LYS A 1 100 ? 9.132 2.643 8.384 1.00 73.25 100 LYS A CA 1
ATOM 775 C C . LYS A 1 100 ? 9.098 3.502 7.122 1.00 73.25 100 LYS A C 1
ATOM 777 O O . LYS A 1 100 ? 10.159 3.857 6.612 1.00 73.25 100 LYS A O 1
ATOM 782 N N . ASN A 1 101 ? 7.903 3.807 6.616 1.00 63.94 101 ASN A N 1
ATOM 783 C CA . ASN A 1 101 ? 7.724 4.344 5.263 1.00 63.94 101 ASN A CA 1
ATOM 784 C C . ASN A 1 101 ? 7.129 5.757 5.230 1.00 63.94 101 ASN A C 1
ATOM 786 O O . ASN A 1 101 ? 7.282 6.452 4.229 1.00 63.94 101 ASN A O 1
ATOM 790 N N . MET A 1 102 ? 6.500 6.209 6.315 1.00 61.75 102 MET A N 1
ATOM 791 C CA . MET A 1 102 ? 5.937 7.547 6.457 1.00 61.75 102 MET A CA 1
ATOM 792 C C . MET A 1 102 ? 6.561 8.174 7.699 1.00 61.75 102 MET A C 1
ATOM 794 O O . MET A 1 102 ? 6.124 7.922 8.813 1.00 61.75 102 MET A O 1
ATOM 798 N N . TRP A 1 103 ? 7.625 8.953 7.517 1.00 47.81 103 TRP A N 1
ATOM 799 C CA . TRP A 1 103 ? 8.302 9.660 8.604 1.00 47.81 103 TRP A CA 1
ATOM 800 C C . TRP A 1 103 ? 7.285 10.563 9.308 1.00 47.81 103 TRP A C 1
ATOM 802 O O . TRP A 1 103 ? 7.037 11.682 8.868 1.00 47.81 103 TRP A O 1
ATOM 812 N N . VAL A 1 104 ? 6.644 10.053 10.360 1.00 40.03 104 VAL A N 1
ATOM 813 C CA . VAL A 1 104 ? 5.831 10.854 11.266 1.00 40.03 104 VAL A CA 1
ATOM 814 C C . VAL A 1 104 ? 6.843 11.606 12.116 1.00 40.03 104 VAL A C 1
ATOM 816 O O . VAL A 1 104 ? 7.392 11.048 13.064 1.00 40.03 104 VAL A O 1
ATOM 819 N N . THR A 1 105 ? 7.179 12.822 11.690 1.00 34.16 105 THR A N 1
ATOM 820 C CA . THR A 1 105 ? 7.823 13.809 12.565 1.00 34.16 105 THR A CA 1
ATOM 821 C C . THR A 1 105 ? 6.864 14.224 13.663 1.00 34.16 105 THR A C 1
ATOM 823 O O . THR A 1 105 ? 5.686 14.472 13.309 1.00 34.16 105 THR A O 1
#

Foldseek 3Di:
DWAKAFPPDDPPVAPDDLPPPDFAKAAGVSVVQQKIWGWDQDPVRDTDITMIGTDPQWGAQLQVRGTDGPVPHDRSVCSRPDHPPPDDCSVVVVVVCCVVHPVPD